Protein AF-A0A661DE66-F1 (afdb_monomer_lite)

pLDDT: mean 72.02, std 11.74, range [41.78, 88.06]

Foldseek 3Di:
DDPVVVQVVVCVVVVNDDVVVVCVVVVVPDDPVVVVVVLLVCLQVVVCVVVVHGDPDSVVSSVVSVVVVVVVVVVVVVVVVVVVVVVVVVPPD

Sequence (93 aa):
MNTEQIVEEVKAQFNGRDPIEEAQARMKEMSNSELRKLVLIASNQIGMLIKGCEYESPLDAVLCLSAGVDGIITAYDSASMGVQATTNEVGSC

Secondary structure (DSSP, 8-state):
--HHHHHHHHHHHTTT--HHHHHHHHHTT--HHHHHHHHHHHHHHHHHHHHSS--SSHHHHHHHHHHHHHHHHHHHHHHHHHHHHHHHHHT--

Radius of gyration: 17.52 Å; chains: 1; bounding box: 49×43×33 Å

Structure (mmCIF, N/CA/C/O backbone):
data_AF-A0A661DE66-F1
#
_entry.id   AF-A0A661DE66-F1
#
loop_
_atom_site.group_PDB
_atom_site.id
_atom_site.type_symbol
_atom_site.label_atom_id
_atom_site.label_alt_id
_atom_site.label_comp_id
_atom_site.label_asym_id
_atom_site.label_entity_id
_atom_site.label_seq_id
_atom_site.pdbx_PDB_ins_code
_atom_site.Cartn_x
_atom_site.Cartn_y
_atom_site.Cartn_z
_atom_site.occupancy
_atom_site.B_iso_or_equiv
_atom_site.auth_seq_id
_atom_site.auth_comp_id
_atom_site.auth_asym_id
_atom_site.auth_atom_id
_atom_site.pdbx_PDB_model_num
ATOM 1 N N . MET A 1 1 ? -18.385 2.033 -17.039 1.00 56.94 1 MET A N 1
ATOM 2 C CA . MET A 1 1 ? -18.309 1.230 -15.806 1.00 56.94 1 MET A CA 1
ATOM 3 C C . MET A 1 1 ? -18.424 2.191 -14.642 1.00 56.94 1 MET A C 1
ATOM 5 O O . MET A 1 1 ? -17.689 3.173 -14.644 1.00 56.94 1 MET A O 1
ATOM 9 N N . ASN A 1 2 ? -19.396 2.008 -13.748 1.00 80.38 2 ASN A N 1
ATOM 10 C CA . ASN A 1 2 ? -19.489 2.830 -12.535 1.00 80.38 2 ASN A CA 1
ATOM 11 C C . ASN A 1 2 ? -18.584 2.241 -11.434 1.00 80.38 2 ASN A C 1
ATOM 13 O O . ASN A 1 2 ? -18.178 1.086 -11.531 1.00 80.38 2 ASN A O 1
ATOM 17 N N . THR A 1 3 ? -18.241 3.026 -10.410 1.00 74.62 3 THR A N 1
ATOM 18 C CA . THR A 1 3 ? -17.298 2.625 -9.345 1.00 74.62 3 THR A CA 1
ATOM 19 C C . THR A 1 3 ? -17.698 1.318 -8.653 1.00 74.62 3 THR A C 1
ATOM 21 O O . THR A 1 3 ? -16.841 0.491 -8.364 1.00 74.62 3 THR A O 1
ATOM 24 N N . GLU A 1 4 ? -18.996 1.094 -8.449 1.00 78.38 4 GLU A N 1
ATOM 25 C CA . GLU A 1 4 ? -19.536 -0.125 -7.833 1.00 78.38 4 GLU A CA 1
ATOM 26 C C . GLU A 1 4 ? -19.270 -1.376 -8.682 1.00 78.38 4 GLU A C 1
ATOM 28 O O . GLU A 1 4 ? -18.859 -2.402 -8.149 1.00 78.38 4 GLU A O 1
ATOM 33 N N . GLN A 1 5 ? -19.412 -1.288 -10.009 1.00 76.50 5 GLN A N 1
ATOM 34 C CA . GLN A 1 5 ? -19.053 -2.381 -10.920 1.00 76.50 5 GLN A CA 1
ATOM 35 C C . GLN A 1 5 ? -17.556 -2.707 -10.864 1.00 76.50 5 GLN A C 1
ATOM 37 O O . GLN A 1 5 ? -17.196 -3.880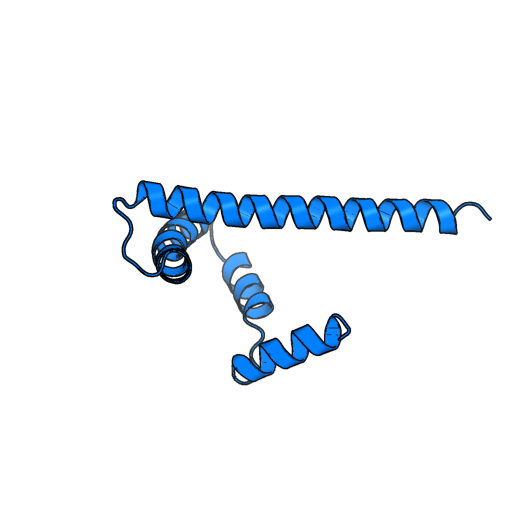 -10.893 1.00 76.50 5 GLN A O 1
ATOM 42 N N . ILE A 1 6 ? -16.687 -1.695 -10.723 1.00 76.19 6 ILE A N 1
ATOM 43 C CA . ILE A 1 6 ? -15.237 -1.914 -10.571 1.00 76.19 6 ILE A CA 1
ATOM 44 C C . ILE A 1 6 ? -14.947 -2.698 -9.288 1.00 76.19 6 ILE A C 1
ATOM 46 O O . ILE A 1 6 ? -14.161 -3.640 -9.302 1.00 76.19 6 ILE A O 1
ATOM 50 N N . VAL A 1 7 ? -15.594 -2.329 -8.180 1.00 77.44 7 VAL A N 1
ATOM 51 C CA . VAL A 1 7 ? -15.415 -3.001 -6.885 1.00 77.44 7 VAL A CA 1
ATOM 52 C C . VAL A 1 7 ? -15.853 -4.466 -6.954 1.00 77.44 7 VAL A C 1
ATOM 54 O O . VAL A 1 7 ? -15.130 -5.341 -6.478 1.00 77.44 7 VAL A O 1
ATOM 57 N N . GLU A 1 8 ? -16.994 -4.759 -7.577 1.00 80.56 8 GLU A N 1
ATOM 58 C CA . GLU A 1 8 ? -17.483 -6.136 -7.719 1.00 80.56 8 GLU A CA 1
ATOM 59 C C . GLU A 1 8 ? -16.600 -6.986 -8.648 1.00 80.56 8 GLU A C 1
ATOM 61 O O . GLU A 1 8 ? -16.319 -8.147 -8.341 1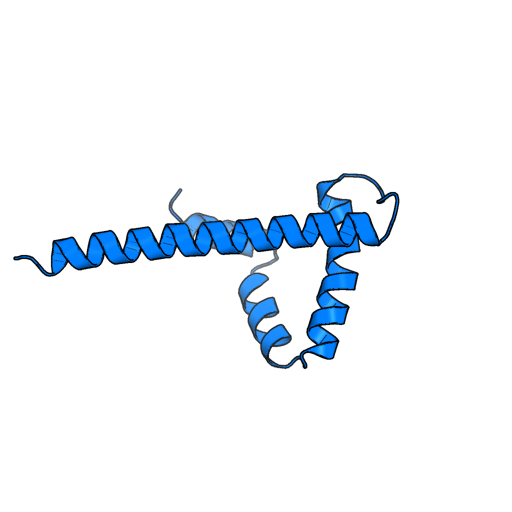.00 80.56 8 GLU A O 1
ATOM 66 N N . GLU A 1 9 ? -16.071 -6.410 -9.733 1.00 79.81 9 GLU A N 1
ATOM 67 C CA . GLU A 1 9 ? -15.082 -7.087 -10.582 1.00 79.81 9 GLU A CA 1
ATOM 68 C C . GLU A 1 9 ? -13.775 -7.372 -9.830 1.00 79.81 9 GLU A C 1
ATOM 70 O O . GLU A 1 9 ? -13.224 -8.468 -9.949 1.00 79.81 9 GLU A O 1
ATOM 75 N N . VAL A 1 10 ? -13.299 -6.433 -9.004 1.00 75.50 10 VAL A N 1
ATOM 76 C CA . VAL A 1 10 ? -12.123 -6.648 -8.148 1.00 75.50 10 VAL A CA 1
ATOM 77 C C . VAL A 1 10 ? -12.384 -7.794 -7.172 1.00 75.50 10 VAL A C 1
ATOM 79 O O . VAL A 1 10 ? -11.592 -8.733 -7.124 1.00 75.50 10 VAL A O 1
ATOM 82 N N . LYS A 1 11 ? -13.510 -7.796 -6.450 1.00 82.31 11 LYS A N 1
ATOM 83 C CA . LYS A 1 11 ? -13.855 -8.898 -5.533 1.00 82.31 11 LYS A CA 1
ATOM 84 C C . LYS A 1 11 ? -13.895 -10.246 -6.247 1.00 82.31 11 LYS A C 1
ATOM 86 O O . LYS A 1 11 ? -13.382 -11.228 -5.710 1.00 82.31 11 LYS A O 1
ATOM 91 N N . ALA A 1 12 ? -14.443 -10.311 -7.462 1.00 85.44 12 ALA A N 1
ATOM 92 C CA . ALA A 1 12 ? -14.477 -11.544 -8.248 1.00 85.44 12 ALA A CA 1
ATOM 93 C C . ALA A 1 12 ? -13.067 -12.103 -8.528 1.00 85.44 12 ALA A C 1
ATOM 95 O O . ALA A 1 12 ? -12.854 -13.308 -8.392 1.00 85.44 12 ALA A O 1
ATOM 96 N N . GLN A 1 13 ? -12.085 -11.241 -8.821 1.00 85.38 13 GLN A N 1
ATOM 97 C CA . GLN A 1 13 ? -10.679 -11.640 -9.008 1.00 85.38 13 GLN A CA 1
ATOM 98 C C . GLN A 1 13 ? -10.021 -12.165 -7.720 1.00 85.38 13 GLN A C 1
ATOM 100 O O . GLN A 1 13 ? -9.075 -12.949 -7.777 1.00 85.38 13 GLN A O 1
ATOM 105 N N . PHE A 1 14 ? -10.537 -11.778 -6.551 1.00 85.25 14 PHE A N 1
ATOM 106 C CA . PHE A 1 14 ? -10.058 -12.217 -5.237 1.00 85.25 14 PHE A CA 1
ATOM 107 C C . PHE A 1 14 ? -10.977 -13.259 -4.577 1.00 85.25 14 PHE A C 1
ATOM 109 O O . PHE A 1 14 ? -11.010 -13.376 -3.351 1.00 85.25 14 PHE A O 1
ATOM 116 N N . ASN A 1 15 ? -11.697 -14.061 -5.371 1.00 87.75 15 ASN A N 1
ATOM 117 C CA . ASN A 1 15 ? -12.598 -15.119 -4.889 1.00 87.75 15 ASN A CA 1
ATOM 118 C C . ASN A 1 15 ? -13.694 -14.602 -3.934 1.00 87.75 15 ASN A C 1
ATOM 120 O O . ASN A 1 15 ? -14.014 -15.242 -2.933 1.00 87.75 15 ASN A O 1
ATOM 124 N N . GLY A 1 16 ? -14.237 -13.417 -4.212 1.00 84.62 16 GLY A N 1
ATOM 125 C CA . GLY A 1 16 ? -15.266 -12.763 -3.401 1.00 84.62 16 GLY A CA 1
ATOM 126 C C . GLY A 1 16 ? -14.740 -12.062 -2.147 1.00 84.62 16 GLY A C 1
ATOM 127 O O . GLY A 1 16 ? -15.535 -11.509 -1.392 1.00 84.62 16 GLY A O 1
ATOM 128 N N . ARG A 1 17 ? -13.422 -12.065 -1.907 1.00 84.94 17 ARG A N 1
ATOM 129 C CA . ARG A 1 17 ? -12.806 -11.289 -0.822 1.00 84.94 17 ARG A CA 1
ATOM 130 C C . ARG A 1 17 ? -12.670 -9.826 -1.227 1.00 84.94 17 ARG A C 1
ATOM 132 O O . ARG A 1 17 ? -12.277 -9.533 -2.353 1.00 84.94 17 ARG A O 1
ATOM 139 N N . ASP A 1 18 ? -12.887 -8.933 -0.268 1.00 83.81 18 ASP A N 1
ATOM 140 C CA . ASP A 1 18 ? -12.486 -7.531 -0.366 1.00 83.81 18 ASP A CA 1
ATOM 141 C C . ASP A 1 18 ? -11.122 -7.343 0.332 1.00 83.81 18 ASP A C 1
ATOM 143 O O . ASP A 1 18 ? -11.049 -7.294 1.565 1.00 83.81 18 ASP A O 1
ATOM 147 N N . PRO A 1 19 ? -10.006 -7.305 -0.422 1.00 78.56 19 PRO A N 1
ATOM 148 C CA . PRO A 1 19 ? -8.678 -7.200 0.171 1.00 78.56 19 PRO A CA 1
ATOM 149 C C . PRO A 1 19 ? -8.438 -5.860 0.881 1.00 78.56 19 PRO A C 1
ATOM 151 O O . PRO A 1 19 ? -7.586 -5.810 1.768 1.00 78.56 19 PRO A O 1
ATOM 154 N N . ILE A 1 20 ? -9.167 -4.795 0.524 1.00 80.75 20 ILE A N 1
ATOM 155 C CA . ILE A 1 20 ? -9.035 -3.478 1.160 1.00 80.75 20 ILE A CA 1
ATOM 156 C C . ILE A 1 20 ? -9.708 -3.511 2.532 1.00 80.75 20 ILE A C 1
ATOM 158 O O . ILE A 1 20 ? -9.086 -3.129 3.525 1.00 80.75 20 ILE A O 1
ATOM 162 N N . GLU A 1 21 ? -10.936 -4.027 2.604 1.00 83.69 21 GLU A N 1
ATOM 163 C CA . GLU A 1 21 ? -11.666 -4.179 3.868 1.00 83.69 21 GLU A CA 1
ATOM 164 C C . GLU A 1 21 ? -10.908 -5.093 4.848 1.00 83.69 21 GLU A C 1
ATOM 166 O O . GLU A 1 21 ? -10.720 -4.758 6.021 1.00 83.69 21 GLU A O 1
ATOM 171 N N . GLU A 1 22 ? -10.384 -6.223 4.361 1.00 83.88 22 GLU A N 1
ATOM 172 C CA . GLU A 1 22 ? -9.600 -7.154 5.177 1.00 83.88 22 GLU A CA 1
ATOM 173 C C . GLU A 1 22 ? -8.285 -6.534 5.671 1.00 83.88 22 GLU A C 1
ATOM 175 O O . GLU A 1 22 ? -7.900 -6.736 6.829 1.00 83.88 22 GLU A O 1
ATOM 180 N N . ALA A 1 23 ? -7.598 -5.762 4.821 1.00 82.69 23 ALA A N 1
ATOM 181 C CA . ALA A 1 23 ? -6.394 -5.039 5.217 1.00 82.69 23 ALA A CA 1
ATOM 182 C C . ALA A 1 23 ? -6.706 -3.994 6.295 1.00 82.69 23 ALA A C 1
ATOM 184 O O . ALA A 1 23 ? -6.002 -3.938 7.305 1.00 82.69 23 ALA A O 1
ATOM 185 N N . GLN A 1 24 ? -7.787 -3.224 6.137 1.00 83.62 24 GLN A N 1
ATOM 186 C CA . GLN A 1 24 ? -8.208 -2.217 7.109 1.00 83.62 24 GLN A CA 1
ATOM 187 C C . GLN A 1 24 ? -8.503 -2.837 8.481 1.00 83.62 24 GLN A C 1
ATOM 189 O O . GLN A 1 24 ? -8.023 -2.330 9.499 1.00 83.62 24 GLN A O 1
ATOM 194 N N . ALA A 1 25 ? -9.249 -3.946 8.517 1.00 85.50 25 ALA A N 1
ATOM 195 C CA . ALA A 1 25 ? -9.579 -4.641 9.759 1.00 85.50 25 ALA A CA 1
ATOM 196 C C . ALA A 1 25 ? -8.318 -5.107 10.506 1.00 85.50 25 ALA A C 1
ATOM 198 O O . ALA A 1 25 ? -8.187 -4.874 11.706 1.00 85.50 25 ALA A O 1
ATOM 199 N N . ARG A 1 26 ? -7.355 -5.701 9.789 1.00 83.00 26 ARG A N 1
ATOM 200 C CA . ARG A 1 26 ? -6.118 -6.238 10.381 1.00 83.00 26 ARG A CA 1
ATOM 201 C C . ARG A 1 26 ? -5.121 -5.158 10.783 1.00 83.00 26 ARG A C 1
ATOM 203 O O . ARG A 1 26 ? -4.461 -5.288 11.807 1.00 83.00 26 ARG A O 1
ATOM 210 N N . MET A 1 27 ? -4.999 -4.090 9.995 1.00 86.75 27 MET A N 1
ATOM 211 C CA . MET A 1 27 ? -4.079 -2.988 10.293 1.00 86.75 27 MET A CA 1
ATOM 212 C C . MET A 1 27 ? -4.530 -2.166 11.504 1.00 86.75 27 MET A C 1
ATOM 214 O O . MET A 1 27 ? -3.685 -1.631 12.217 1.00 86.75 27 MET A O 1
ATOM 218 N N . LYS A 1 28 ? -5.840 -2.094 11.778 1.00 85.69 28 LYS A N 1
ATOM 219 C CA . LYS A 1 28 ? -6.389 -1.377 12.941 1.00 85.69 28 LYS A CA 1
ATOM 220 C C . LYS A 1 28 ? -5.896 -1.931 14.283 1.00 85.69 28 LYS A C 1
ATOM 222 O O . LYS A 1 28 ? -5.832 -1.188 15.258 1.00 85.69 28 LYS A O 1
ATOM 227 N N . GLU A 1 29 ? -5.557 -3.216 14.335 1.00 85.75 29 GLU A N 1
ATOM 228 C CA . GLU A 1 29 ? -5.091 -3.894 15.551 1.00 85.75 29 GLU A CA 1
ATOM 229 C C . GLU A 1 29 ? -3.569 -3.797 15.753 1.00 85.75 29 GLU A C 1
ATOM 231 O O . GLU A 1 29 ? -3.062 -4.184 16.805 1.00 85.75 29 GLU A O 1
ATOM 236 N N . MET A 1 30 ? -2.828 -3.267 14.774 1.00 86.88 30 MET A N 1
ATOM 237 C CA . MET A 1 30 ? -1.369 -3.195 14.824 1.00 86.88 30 MET A CA 1
ATOM 238 C C . MET A 1 30 ? -0.870 -1.979 15.604 1.00 86.88 30 MET A C 1
ATOM 240 O O . MET A 1 30 ? -1.358 -0.857 15.462 1.00 86.88 30 MET A O 1
ATOM 244 N N . SER A 1 31 ? 0.201 -2.172 16.369 1.00 88.06 31 SER A N 1
ATOM 245 C CA . SER A 1 31 ? 0.975 -1.067 16.927 1.00 88.06 31 SER A CA 1
ATOM 246 C C . SER A 1 31 ? 1.727 -0.296 15.835 1.00 88.06 31 SER A C 1
ATOM 248 O O . SER A 1 31 ? 2.060 -0.823 14.772 1.00 88.06 31 SER A O 1
ATOM 250 N N . ASN A 1 32 ? 2.121 0.946 16.132 1.00 82.75 32 ASN A N 1
ATOM 251 C CA . ASN A 1 32 ? 2.949 1.755 15.224 1.00 82.75 32 ASN A CA 1
ATOM 252 C C . ASN A 1 32 ? 4.263 1.065 14.810 1.00 82.75 32 ASN A C 1
ATOM 254 O O . ASN A 1 32 ? 4.760 1.284 13.707 1.00 82.75 32 ASN A O 1
ATOM 258 N N . SER A 1 33 ? 4.846 0.238 15.683 1.00 83.56 33 SER A N 1
ATOM 259 C CA . SER A 1 33 ? 6.062 -0.524 15.370 1.00 83.56 33 SER A CA 1
ATOM 260 C C . SER A 1 33 ? 5.784 -1.640 14.359 1.00 83.56 33 SER A C 1
ATOM 262 O O . SER A 1 33 ? 6.554 -1.837 13.419 1.00 83.56 33 SER A O 1
ATOM 264 N N . GLU A 1 34 ? 4.663 -2.344 14.514 1.00 77.75 34 GLU A N 1
ATOM 265 C CA . GLU A 1 34 ? 4.233 -3.405 13.598 1.00 77.75 34 GLU A CA 1
ATOM 266 C C . GLU A 1 34 ? 3.834 -2.845 12.237 1.00 77.75 34 GLU A C 1
ATOM 268 O O . GLU A 1 34 ? 4.272 -3.381 11.223 1.00 77.75 34 GLU A O 1
ATOM 273 N N . LEU A 1 35 ? 3.126 -1.713 12.205 1.00 80.56 35 LEU A N 1
ATOM 274 C CA . LEU A 1 35 ? 2.814 -1.003 10.964 1.00 80.56 35 LEU A CA 1
ATOM 275 C C . LEU A 1 35 ? 4.087 -0.621 10.200 1.00 80.56 35 LEU A C 1
ATOM 277 O O . LEU A 1 35 ? 4.181 -0.860 8.999 1.00 80.56 35 LEU A O 1
ATOM 281 N N . ARG A 1 36 ? 5.116 -0.106 10.886 1.00 76.00 36 ARG A N 1
ATOM 282 C CA . ARG A 1 36 ? 6.410 0.205 10.249 1.00 76.00 36 ARG A CA 1
ATOM 283 C C . ARG A 1 36 ? 7.080 -1.035 9.655 1.00 76.00 36 ARG A C 1
ATOM 285 O O . ARG A 1 36 ? 7.621 -0.961 8.556 1.00 76.00 36 ARG A O 1
ATOM 292 N N . LYS A 1 37 ? 7.040 -2.176 10.351 1.00 76.94 37 LYS A N 1
ATOM 293 C CA . LYS A 1 37 ? 7.578 -3.445 9.828 1.00 76.94 37 LYS A CA 1
ATOM 294 C C . LYS A 1 37 ? 6.778 -3.948 8.629 1.00 76.94 37 LYS A C 1
ATOM 296 O O . LYS A 1 37 ? 7.378 -4.388 7.653 1.00 76.94 37 LYS A O 1
ATOM 301 N N . LEU A 1 38 ? 5.451 -3.858 8.691 1.00 81.25 38 LEU A N 1
ATOM 302 C CA . LEU A 1 38 ? 4.563 -4.231 7.596 1.00 81.25 38 LEU A CA 1
ATOM 303 C C . LEU A 1 38 ? 4.880 -3.422 6.338 1.00 81.25 38 LEU A C 1
ATOM 305 O O . LEU A 1 38 ? 5.038 -4.014 5.277 1.00 81.25 38 LEU A O 1
ATOM 309 N N . VAL A 1 39 ? 5.047 -2.102 6.470 1.00 76.12 39 VAL A N 1
ATOM 310 C CA . VAL A 1 39 ? 5.446 -1.220 5.364 1.00 76.12 39 VAL A CA 1
ATOM 311 C C . VAL A 1 39 ? 6.761 -1.694 4.743 1.00 76.12 39 VAL A C 1
ATOM 313 O O . VAL A 1 39 ? 6.819 -1.868 3.535 1.00 76.12 39 VAL A O 1
ATOM 316 N N . LEU A 1 40 ? 7.795 -1.991 5.540 1.00 71.19 40 LEU A N 1
ATOM 317 C CA . LEU A 1 40 ? 9.079 -2.481 5.013 1.00 71.19 40 LEU A CA 1
ATOM 318 C C . LEU A 1 40 ? 8.947 -3.800 4.229 1.00 71.19 40 LEU A C 1
ATOM 320 O O . LEU A 1 40 ? 9.554 -3.950 3.170 1.00 71.19 40 LEU A O 1
ATOM 324 N N . ILE A 1 41 ? 8.149 -4.746 4.731 1.00 75.81 41 ILE A N 1
ATOM 325 C CA . ILE A 1 41 ? 7.923 -6.047 4.079 1.00 75.81 41 ILE A CA 1
ATOM 326 C C . ILE A 1 41 ? 7.117 -5.869 2.785 1.00 75.81 41 ILE A C 1
ATOM 328 O O . ILE A 1 41 ? 7.491 -6.406 1.739 1.00 75.81 41 ILE A O 1
ATOM 332 N N . ALA A 1 42 ? 6.038 -5.086 2.849 1.00 75.88 42 ALA A N 1
ATOM 333 C CA . ALA A 1 42 ? 5.170 -4.803 1.715 1.00 75.88 42 ALA A CA 1
ATOM 334 C C . ALA A 1 42 ? 5.916 -4.050 0.609 1.00 75.88 42 ALA A C 1
ATOM 336 O O . ALA A 1 42 ? 5.721 -4.365 -0.560 1.00 75.88 42 ALA A O 1
ATOM 337 N N . SER A 1 43 ? 6.822 -3.129 0.956 1.00 68.38 43 SER A N 1
ATOM 338 C CA . SER A 1 43 ? 7.626 -2.372 -0.011 1.00 68.38 43 SER A CA 1
ATOM 339 C C . SER A 1 43 ? 8.407 -3.277 -0.946 1.00 68.38 43 SER A C 1
ATOM 341 O O . SER A 1 43 ? 8.407 -3.075 -2.158 1.00 68.38 43 SER A O 1
ATOM 343 N N . ASN A 1 44 ? 9.043 -4.308 -0.391 1.00 67.69 44 ASN A N 1
ATOM 344 C CA . ASN A 1 44 ? 9.813 -5.250 -1.186 1.00 67.69 44 ASN A CA 1
ATOM 345 C C . ASN A 1 44 ? 8.904 -6.084 -2.101 1.00 67.69 44 ASN A C 1
ATOM 347 O O . ASN A 1 44 ? 9.181 -6.231 -3.285 1.00 67.69 44 ASN A O 1
ATOM 351 N N . GLN A 1 45 ? 7.788 -6.591 -1.575 1.00 69.75 45 GLN A N 1
ATOM 352 C CA . GLN A 1 45 ? 6.876 -7.451 -2.336 1.00 69.75 45 GLN A CA 1
ATOM 353 C C . GLN A 1 45 ? 6.109 -6.692 -3.427 1.00 69.75 45 GLN A C 1
ATOM 355 O O . GLN A 1 45 ? 6.121 -7.101 -4.585 1.00 69.75 45 GLN A O 1
ATOM 360 N N . ILE A 1 46 ? 5.468 -5.578 -3.070 1.00 70.94 46 ILE A N 1
ATOM 361 C CA . ILE A 1 46 ? 4.687 -4.742 -3.992 1.00 70.94 46 ILE A CA 1
ATOM 362 C C . ILE A 1 46 ? 5.607 -4.120 -5.025 1.00 70.94 46 ILE A C 1
ATOM 364 O O . ILE A 1 46 ? 5.309 -4.115 -6.216 1.00 70.94 46 ILE A O 1
ATOM 368 N N . GLY A 1 47 ? 6.750 -3.620 -4.581 1.00 64.69 47 GLY A N 1
ATOM 369 C CA . GLY A 1 47 ? 7.658 -2.992 -5.499 1.00 64.69 47 GLY A CA 1
ATOM 370 C C . GLY A 1 47 ? 8.245 -3.978 -6.528 1.00 64.69 47 GLY A C 1
ATOM 371 O O . GLY A 1 47 ? 8.363 -3.624 -7.697 1.00 64.69 47 GLY A O 1
ATOM 372 N N . MET A 1 48 ? 8.537 -5.235 -6.153 1.00 67.62 48 MET A N 1
ATOM 373 C CA . MET A 1 48 ? 8.934 -6.263 -7.131 1.00 67.62 48 MET A CA 1
ATOM 374 C C . MET A 1 48 ? 7.823 -6.533 -8.152 1.00 67.62 48 MET A C 1
ATOM 376 O O . MET A 1 48 ? 8.112 -6.695 -9.337 1.00 67.62 48 MET A O 1
ATOM 380 N N . LEU A 1 49 ? 6.556 -6.543 -7.715 1.00 67.12 49 LEU A N 1
ATOM 381 C CA . LEU A 1 49 ? 5.403 -6.696 -8.610 1.00 67.12 49 LEU A CA 1
ATOM 382 C C . LEU A 1 49 ? 5.281 -5.527 -9.603 1.00 67.12 49 LEU A C 1
ATOM 384 O O . LEU A 1 49 ? 4.905 -5.752 -10.749 1.00 67.12 49 LEU A O 1
ATOM 388 N N . ILE A 1 50 ? 5.620 -4.300 -9.189 1.00 66.56 50 ILE A N 1
ATOM 389 C CA . ILE A 1 50 ? 5.557 -3.097 -10.039 1.00 66.56 50 ILE A CA 1
ATOM 390 C C . ILE A 1 50 ? 6.771 -2.996 -10.972 1.00 66.56 50 ILE A C 1
ATOM 392 O O . ILE A 1 50 ? 6.617 -2.717 -12.159 1.00 66.56 50 ILE A O 1
ATOM 396 N N . LYS A 1 51 ? 7.985 -3.207 -10.450 1.00 68.25 51 LYS A N 1
ATOM 397 C CA . LYS A 1 51 ? 9.239 -3.089 -11.209 1.00 68.25 51 LYS A CA 1
ATOM 398 C C . LYS A 1 51 ? 9.414 -4.241 -12.209 1.00 68.25 51 LYS A C 1
ATOM 400 O O . LYS A 1 51 ? 10.084 -4.070 -13.223 1.00 68.25 51 LYS A O 1
ATOM 405 N N . GLY A 1 52 ? 8.837 -5.412 -11.924 1.00 67.19 52 GLY A N 1
ATOM 406 C CA . GLY A 1 52 ? 8.993 -6.628 -12.730 1.00 67.19 52 GLY A CA 1
ATOM 407 C C . GLY A 1 52 ? 10.343 -7.335 -12.546 1.00 67.19 52 GLY A C 1
ATOM 408 O O . GLY A 1 52 ? 10.614 -8.328 -13.217 1.00 67.19 52 GLY A O 1
ATOM 409 N N . CYS A 1 53 ? 11.193 -6.838 -11.644 1.00 67.12 53 CYS A N 1
ATOM 410 C CA . CYS A 1 53 ? 12.463 -7.440 -11.247 1.00 67.12 53 CYS A CA 1
ATOM 411 C C . CYS A 1 53 ? 12.833 -7.034 -9.810 1.00 67.12 53 CYS A C 1
ATOM 413 O O . CYS A 1 53 ? 12.184 -6.175 -9.208 1.00 67.12 53 CYS A O 1
ATOM 415 N N . GLU A 1 54 ? 13.872 -7.658 -9.253 1.00 69.38 54 GLU A N 1
ATOM 416 C CA . GLU A 1 54 ? 14.369 -7.340 -7.911 1.00 69.38 54 GLU A CA 1
ATOM 417 C C . GLU A 1 54 ? 14.877 -5.886 -7.815 1.00 69.38 54 GLU A C 1
ATOM 419 O O . GLU A 1 54 ? 15.356 -5.280 -8.785 1.00 69.38 54 GLU A O 1
ATOM 424 N N . TYR A 1 55 ? 14.757 -5.291 -6.626 1.00 69.62 55 T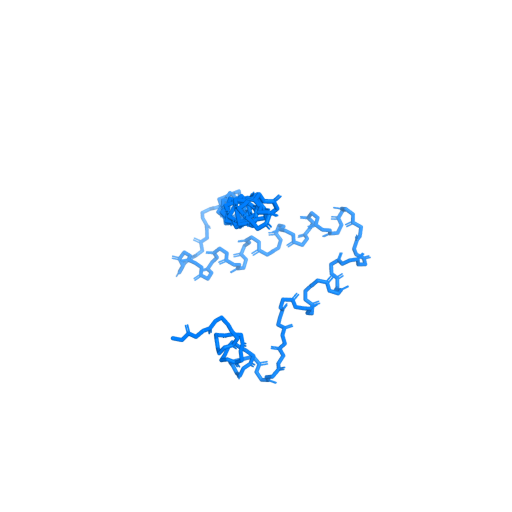YR A N 1
ATOM 425 C CA . TYR A 1 55 ? 15.366 -3.992 -6.345 1.00 69.62 55 TYR A CA 1
ATOM 426 C C . TYR A 1 55 ? 16.866 -4.117 -6.125 1.00 69.62 55 TYR A C 1
ATOM 428 O O . TYR A 1 55 ? 17.350 -5.122 -5.618 1.00 69.62 55 TYR A O 1
ATOM 436 N N . GLU A 1 56 ? 17.590 -3.053 -6.469 1.00 73.50 56 GLU A N 1
ATOM 437 C CA . GLU A 1 56 ? 19.035 -2.976 -6.245 1.00 73.50 56 GLU A CA 1
ATOM 438 C C . GLU A 1 56 ? 19.357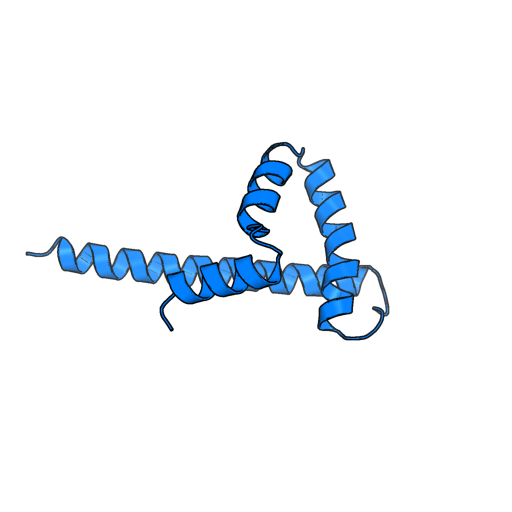 -2.841 -4.751 1.00 73.50 56 GLU A C 1
ATOM 440 O O . GLU A 1 56 ? 20.404 -3.297 -4.292 1.00 73.50 56 GLU A O 1
ATOM 445 N N . SER A 1 57 ? 18.430 -2.275 -3.969 1.00 77.75 57 SER A N 1
ATOM 446 C CA . SER A 1 57 ? 18.532 -2.204 -2.517 1.00 77.75 57 SER A CA 1
ATOM 447 C C . SER A 1 57 ? 17.159 -2.187 -1.818 1.00 77.75 57 SER A C 1
ATOM 449 O O . SER A 1 57 ? 16.160 -1.756 -2.403 1.00 77.75 57 SER A O 1
ATOM 451 N N . PRO A 1 58 ? 17.087 -2.573 -0.526 1.00 74.38 58 PRO A N 1
ATOM 452 C CA . PRO A 1 58 ? 15.879 -2.399 0.286 1.00 74.38 58 PRO A CA 1
ATOM 453 C C . PRO A 1 58 ? 15.408 -0.940 0.393 1.00 74.38 58 PRO A C 1
ATOM 455 O O . PRO A 1 58 ? 14.220 -0.696 0.588 1.00 74.38 58 PRO A O 1
ATOM 458 N N . LEU A 1 59 ? 16.320 0.032 0.266 1.00 76.19 59 LEU A N 1
ATOM 459 C CA . LEU A 1 59 ? 15.987 1.457 0.288 1.00 76.19 59 LEU A CA 1
ATOM 460 C C . LEU A 1 59 ? 15.139 1.847 -0.931 1.00 76.19 59 LEU A C 1
ATOM 462 O O . LEU A 1 59 ? 14.127 2.527 -0.769 1.00 76.19 59 LEU A O 1
ATOM 466 N N . ASP A 1 60 ? 15.498 1.368 -2.123 1.00 72.56 60 ASP A N 1
ATOM 467 C CA . ASP A 1 60 ? 14.765 1.676 -3.359 1.00 72.56 60 ASP A CA 1
ATOM 468 C C . ASP A 1 60 ? 13.338 1.123 -3.328 1.00 72.56 60 ASP A C 1
ATOM 470 O O . ASP A 1 60 ? 12.393 1.797 -3.745 1.00 72.56 60 ASP A O 1
ATOM 474 N N . ALA A 1 61 ? 13.164 -0.075 -2.764 1.00 71.31 61 ALA A N 1
ATOM 475 C CA . ALA A 1 61 ? 11.847 -0.666 -2.551 1.00 71.31 61 ALA A CA 1
ATOM 476 C C . ALA A 1 61 ? 10.970 0.221 -1.648 1.00 71.31 61 ALA A C 1
ATOM 478 O O . ALA A 1 61 ? 9.801 0.472 -1.949 1.00 71.31 61 ALA A O 1
ATOM 479 N N . VAL A 1 62 ? 11.542 0.735 -0.553 1.00 74.19 62 VAL A N 1
ATOM 480 C CA . VAL A 1 62 ? 10.841 1.612 0.399 1.00 74.19 62 VAL A CA 1
ATOM 481 C C . VAL A 1 62 ? 10.480 2.957 -0.225 1.00 74.19 62 VAL A C 1
ATOM 483 O O . VAL A 1 62 ? 9.369 3.442 -0.002 1.00 74.19 62 VAL A O 1
ATOM 486 N N . LEU A 1 63 ? 11.370 3.546 -1.026 1.00 75.25 63 LEU A N 1
ATOM 487 C CA . LEU A 1 63 ? 11.096 4.795 -1.741 1.00 75.25 63 LEU A CA 1
ATOM 488 C C . LEU A 1 63 ? 9.953 4.624 -2.746 1.00 75.25 63 LEU A C 1
ATOM 490 O O . LEU A 1 63 ? 9.057 5.465 -2.807 1.00 75.25 63 LEU A O 1
ATOM 494 N N . CYS A 1 64 ? 9.940 3.512 -3.483 1.00 74.00 64 CYS A N 1
ATOM 495 C CA . CYS A 1 64 ? 8.895 3.224 -4.459 1.00 74.00 64 CYS A CA 1
ATOM 496 C C . CYS A 1 64 ? 7.520 3.035 -3.798 1.00 74.00 64 CYS A C 1
ATOM 498 O O . CYS A 1 64 ? 6.547 3.651 -4.235 1.00 74.00 64 CYS A O 1
ATOM 500 N N . LEU A 1 65 ? 7.432 2.267 -2.701 1.00 74.44 65 LEU A N 1
ATOM 501 C CA . LEU A 1 65 ? 6.171 2.142 -1.962 1.00 74.44 65 LEU A CA 1
ATOM 502 C C . LEU A 1 65 ? 5.721 3.483 -1.377 1.00 74.44 65 LEU A C 1
ATOM 504 O O . LEU A 1 65 ? 4.545 3.821 -1.472 1.00 74.44 65 LEU A O 1
ATOM 508 N N . SER A 1 66 ? 6.647 4.253 -0.800 1.00 78.56 66 SER A N 1
ATOM 509 C CA . SER A 1 66 ? 6.342 5.570 -0.228 1.00 78.56 66 SER A CA 1
ATOM 510 C C . SER A 1 66 ? 5.749 6.513 -1.275 1.00 78.56 66 SER A C 1
ATOM 512 O O . SER A 1 66 ? 4.757 7.174 -0.991 1.00 78.56 66 SER A O 1
ATOM 514 N N . ALA A 1 67 ? 6.285 6.515 -2.500 1.00 76.62 67 ALA A N 1
ATOM 515 C CA . ALA A 1 67 ? 5.725 7.282 -3.612 1.00 76.62 67 ALA A CA 1
ATOM 516 C C . ALA A 1 67 ? 4.312 6.810 -4.008 1.00 76.62 67 ALA A C 1
ATOM 518 O O . ALA A 1 67 ? 3.448 7.627 -4.315 1.00 76.62 67 ALA A O 1
ATOM 519 N N . GLY A 1 68 ? 4.044 5.499 -3.963 1.00 74.19 68 GLY A N 1
ATOM 520 C CA . GLY A 1 68 ? 2.698 4.958 -4.185 1.00 74.19 68 GLY A CA 1
ATOM 521 C C . GLY A 1 68 ? 1.694 5.397 -3.112 1.00 74.19 68 GLY A C 1
ATOM 522 O O . GLY A 1 68 ? 0.577 5.794 -3.439 1.00 74.19 68 GLY A O 1
ATOM 523 N N . VAL A 1 69 ? 2.101 5.380 -1.838 1.00 77.94 69 VAL A N 1
ATOM 524 C CA . VAL A 1 69 ? 1.282 5.876 -0.717 1.00 77.94 69 VAL A CA 1
ATOM 525 C C . VAL A 1 69 ? 1.021 7.379 -0.849 1.00 77.94 69 VAL A C 1
ATOM 527 O O . VAL A 1 69 ? -0.114 7.811 -0.670 1.00 77.94 69 VAL A O 1
ATOM 530 N N . ASP A 1 70 ? 2.032 8.164 -1.218 1.00 74.00 70 ASP A N 1
ATOM 531 C CA . ASP A 1 70 ? 1.895 9.604 -1.476 1.00 74.00 70 ASP A CA 1
ATOM 532 C C . ASP A 1 70 ? 0.904 9.896 -2.622 1.00 74.00 70 ASP A C 1
ATOM 534 O O . ASP A 1 70 ? 0.062 10.792 -2.528 1.00 74.00 70 ASP A O 1
ATOM 538 N N . GLY A 1 71 ? 0.907 9.057 -3.664 1.00 68.12 71 GLY A N 1
ATOM 539 C CA . GLY A 1 71 ? -0.100 9.090 -4.727 1.00 68.12 71 GLY A CA 1
ATOM 540 C C . GLY A 1 71 ? -1.526 8.823 -4.227 1.00 68.12 71 GLY A C 1
ATOM 541 O O . GLY A 1 71 ? -2.460 9.506 -4.650 1.00 68.12 71 GLY A O 1
ATOM 542 N N . ILE A 1 72 ? -1.708 7.878 -3.295 1.00 70.75 72 ILE A N 1
ATOM 543 C CA . ILE A 1 72 ? -3.012 7.608 -2.659 1.00 70.75 72 ILE A CA 1
ATOM 544 C C . ILE A 1 72 ? -3.476 8.817 -1.835 1.00 70.75 72 ILE A C 1
ATOM 546 O O . ILE A 1 72 ? -4.643 9.197 -1.927 1.00 70.75 72 ILE A O 1
ATOM 550 N N . ILE A 1 73 ? -2.577 9.443 -1.067 1.00 72.81 73 ILE A N 1
ATOM 551 C CA . ILE A 1 73 ? -2.880 10.653 -0.283 1.00 72.81 73 ILE A CA 1
ATOM 552 C C . ILE A 1 73 ? -3.304 11.795 -1.215 1.00 72.81 73 ILE A C 1
ATOM 554 O O . ILE A 1 73 ? -4.351 12.402 -1.013 1.00 72.81 73 ILE A O 1
ATOM 558 N N . THR A 1 74 ? -2.563 12.017 -2.300 1.00 68.12 74 THR A N 1
ATOM 559 C CA . THR A 1 74 ? -2.891 13.045 -3.300 1.00 68.12 74 THR A CA 1
ATOM 560 C C . THR A 1 74 ? -4.266 12.812 -3.943 1.00 68.12 74 THR A C 1
ATOM 562 O O . THR A 1 74 ? -5.042 13.752 -4.147 1.00 68.12 74 THR A O 1
ATOM 565 N N . ALA A 1 75 ? -4.601 11.556 -4.259 1.00 57.59 75 ALA A N 1
ATOM 566 C CA . ALA A 1 75 ? -5.913 11.195 -4.793 1.00 57.59 75 ALA A CA 1
ATOM 567 C C . ALA A 1 75 ? -7.036 11.427 -3.767 1.00 57.59 75 ALA A C 1
ATOM 569 O O . ALA A 1 75 ? -8.098 11.938 -4.129 1.00 57.59 75 ALA A O 1
ATOM 570 N N . TYR A 1 76 ? -6.793 11.103 -2.492 1.00 70.62 76 TYR A N 1
ATOM 571 C CA . TYR A 1 76 ? -7.714 11.388 -1.391 1.00 70.62 76 TYR A CA 1
ATOM 572 C C . TYR A 1 76 ? -7.975 12.890 -1.238 1.00 70.62 76 TYR A C 1
ATOM 574 O O . TYR A 1 76 ? -9.136 13.301 -1.162 1.00 70.62 76 TYR A O 1
ATOM 582 N N . ASP A 1 77 ? -6.924 13.711 -1.236 1.00 69.19 77 ASP A N 1
ATOM 583 C CA . ASP A 1 77 ? -7.051 15.165 -1.114 1.00 69.19 77 ASP A CA 1
ATOM 584 C C . ASP A 1 77 ? -7.863 15.736 -2.283 1.00 69.19 77 ASP A C 1
ATOM 586 O O . ASP A 1 77 ? -8.804 16.507 -2.084 1.00 69.19 77 ASP A O 1
ATOM 590 N N . SER A 1 78 ? -7.586 15.269 -3.503 1.00 63.94 78 SER A N 1
ATOM 591 C CA . SER A 1 78 ? -8.315 15.671 -4.712 1.00 63.94 78 SER A CA 1
ATOM 592 C C . SER A 1 78 ? -9.801 15.293 -4.658 1.00 63.94 78 SER A C 1
ATOM 594 O O . SER A 1 78 ? -10.667 16.107 -4.984 1.00 63.94 78 SER A O 1
ATOM 596 N N . ALA A 1 79 ? -10.119 14.073 -4.215 1.00 62.31 79 ALA A N 1
ATOM 597 C CA . ALA A 1 79 ? -11.500 13.624 -4.046 1.00 62.31 79 ALA A CA 1
ATOM 598 C C . ALA A 1 79 ? -12.227 14.426 -2.953 1.00 62.31 79 ALA A C 1
ATOM 600 O O . ALA A 1 79 ? -13.377 14.827 -3.135 1.00 62.31 79 ALA A O 1
ATOM 601 N N . SER A 1 80 ? -11.543 14.721 -1.846 1.00 66.06 80 SER A N 1
ATOM 602 C CA . SER A 1 80 ? -12.085 15.495 -0.722 1.00 66.06 80 SER A CA 1
ATOM 603 C C . SER A 1 80 ? -12.375 16.951 -1.102 1.00 66.06 80 SER A C 1
ATOM 605 O O . SER A 1 80 ? -13.404 17.500 -0.704 1.00 66.06 80 SER A O 1
ATOM 607 N 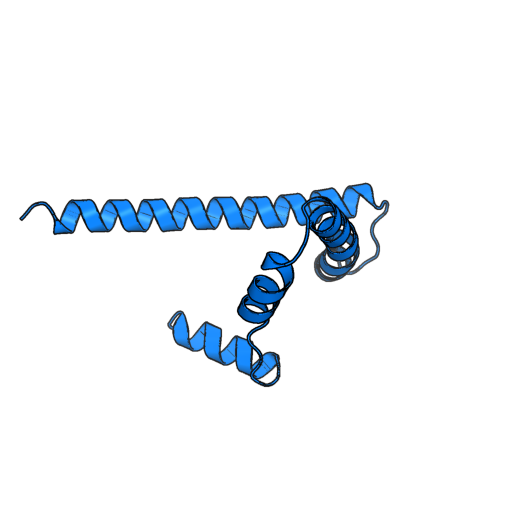N . MET A 1 81 ? -11.518 17.567 -1.923 1.00 61.31 81 MET A N 1
ATOM 608 C CA . MET A 1 81 ? -11.767 18.894 -2.498 1.00 61.31 81 MET A CA 1
ATOM 609 C C . MET A 1 81 ? -12.974 18.893 -3.446 1.00 61.31 81 MET A C 1
ATOM 611 O O . MET A 1 81 ? -13.780 19.823 -3.411 1.00 61.31 81 MET A O 1
ATOM 615 N N . GLY A 1 82 ? -13.136 17.836 -4.251 1.00 53.78 82 GLY A N 1
ATOM 616 C CA . GLY A 1 82 ? -14.310 17.645 -5.107 1.00 53.78 82 GLY A CA 1
ATOM 617 C C . GLY A 1 82 ? -15.612 17.576 -4.307 1.00 53.78 82 GLY A C 1
ATOM 618 O O . GLY A 1 82 ? -16.583 18.234 -4.670 1.00 53.78 82 GLY A O 1
ATOM 619 N N . VAL A 1 83 ? -15.605 16.869 -3.171 1.00 50.81 83 VAL A N 1
ATOM 620 C CA . VAL A 1 83 ? -16.754 16.796 -2.255 1.00 50.81 83 VAL A CA 1
ATOM 621 C C . VAL A 1 83 ? -17.095 18.177 -1.687 1.00 50.81 83 VAL A C 1
ATOM 623 O O . VAL A 1 83 ? -18.254 18.573 -1.767 1.00 50.81 83 VAL A O 1
ATOM 626 N N . GLN A 1 84 ? -16.112 18.945 -1.197 1.00 48.31 84 GLN A N 1
ATOM 627 C CA . GLN A 1 84 ? -16.337 20.297 -0.652 1.00 48.31 84 GLN A CA 1
ATOM 628 C C . GLN A 1 84 ? -16.874 21.303 -1.685 1.00 48.31 84 GLN A C 1
ATOM 630 O O . GLN A 1 84 ? -17.683 22.162 -1.328 1.00 48.31 84 GLN A O 1
ATOM 635 N N . ALA A 1 85 ? -16.467 21.195 -2.954 1.00 46.00 85 ALA A N 1
ATOM 636 C CA . ALA A 1 85 ? -17.010 22.024 -4.030 1.00 46.00 85 ALA A CA 1
ATOM 637 C C . ALA A 1 85 ? -18.506 21.740 -4.265 1.00 46.00 85 ALA A C 1
ATOM 639 O O . ALA A 1 85 ? -19.304 22.674 -4.310 1.00 46.00 85 ALA A O 1
ATOM 640 N N . THR A 1 86 ? -18.912 20.464 -4.298 1.00 48.06 86 THR A N 1
ATOM 641 C CA . THR A 1 86 ? -20.331 20.079 -4.408 1.00 48.06 86 THR A CA 1
ATOM 642 C C . THR A 1 86 ? -21.176 20.484 -3.197 1.00 48.06 86 THR A C 1
ATOM 644 O O . THR A 1 86 ? -22.325 20.881 -3.372 1.00 48.06 86 THR A O 1
ATOM 647 N N . THR A 1 87 ? -20.655 20.436 -1.965 1.00 48.25 87 THR A N 1
ATOM 648 C CA . THR A 1 87 ? -21.443 20.838 -0.782 1.00 48.25 87 THR A CA 1
ATOM 649 C C . THR A 1 87 ? -21.706 22.347 -0.732 1.00 48.25 87 THR A C 1
ATOM 651 O O . THR A 1 87 ? -22.758 22.763 -0.249 1.00 48.25 87 THR A O 1
ATOM 654 N N . ASN A 1 88 ? -20.792 23.170 -1.257 1.00 44.66 88 ASN A N 1
ATOM 655 C CA . ASN A 1 88 ? -20.956 24.629 -1.293 1.00 44.66 88 ASN A CA 1
ATOM 656 C C . ASN A 1 88 ? -21.987 25.101 -2.336 1.00 44.66 88 ASN A C 1
ATOM 658 O O . ASN A 1 88 ? -22.641 26.124 -2.121 1.00 44.66 88 ASN A O 1
ATOM 662 N N . GLU A 1 89 ? -22.176 24.357 -3.429 1.00 47.25 89 GLU A N 1
ATOM 663 C CA . GLU A 1 89 ? -23.209 24.656 -4.432 1.00 47.25 89 GLU A CA 1
ATOM 664 C C . GLU A 1 89 ? -24.612 24.217 -3.980 1.00 47.25 89 GLU A C 1
ATOM 666 O O . GLU A 1 89 ? -25.589 24.907 -4.260 1.00 47.25 89 GLU A O 1
ATOM 671 N N . VAL A 1 90 ? -24.731 23.126 -3.213 1.00 50.56 90 VAL A N 1
ATOM 672 C CA . VAL A 1 90 ? -26.032 22.633 -2.710 1.00 50.56 90 VAL A CA 1
ATOM 673 C C . VAL A 1 90 ? -26.541 23.443 -1.50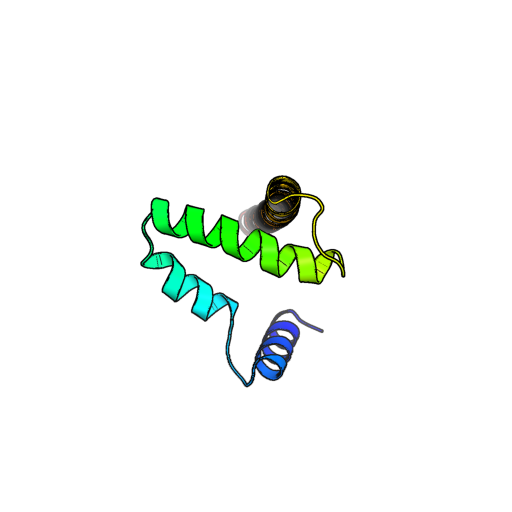2 1.00 50.56 90 VAL A C 1
ATOM 675 O O . VAL A 1 90 ? -27.742 23.480 -1.249 1.00 50.56 90 VAL A O 1
ATOM 678 N N . GLY A 1 91 ? -25.656 24.133 -0.772 1.00 44.50 91 GLY A N 1
ATOM 679 C CA . GLY A 1 91 ? -26.007 25.009 0.357 1.00 44.50 91 GLY A CA 1
ATOM 680 C C . GLY A 1 91 ? -26.293 26.477 0.004 1.00 44.50 91 GLY A C 1
ATOM 681 O O . GLY A 1 91 ? -26.548 27.265 0.913 1.00 44.50 91 GLY A O 1
ATOM 682 N N . SER A 1 92 ? -26.234 26.857 -1.278 1.00 45.28 92 SER A N 1
ATOM 683 C CA . SER A 1 92 ? -26.451 28.238 -1.751 1.00 45.28 92 SER A CA 1
ATOM 684 C C . SER A 1 92 ? -27.733 28.389 -2.584 1.00 45.28 92 SER A C 1
ATOM 686 O O . SER A 1 92 ? -27.723 29.038 -3.631 1.00 45.28 92 SER A O 1
ATOM 688 N N . CYS A 1 93 ? -28.838 27.787 -2.136 1.00 41.78 93 CYS A N 1
ATOM 689 C CA . CYS A 1 93 ? -30.186 28.022 -2.666 1.00 41.78 93 CYS A CA 1
ATOM 690 C C . CYS A 1 93 ? -31.165 28.313 -1.527 1.00 41.78 93 CYS A C 1
ATOM 692 O O . CYS A 1 93 ? -31.189 27.519 -0.560 1.00 41.78 93 CYS A O 1
#